Protein AF-A0A3N4JIJ7-F1 (afdb_monomer_lite)

pLDDT: mean 77.61, std 14.91, range [37.59, 93.62]

Organism: NCBI:txid1336337

Foldseek 3Di:
DDDDDDPDPPPPPVVVVLVVLLCVLAVDDQPVLLVVLQVPADPPPQVVVCVDPLNCLQLVVDPDDDHPDPDDDDDDDPPPSVSNNVSVSQVVSVVCCVPDVDFDFDDDDDPPCPPRDDVSNRVSRRVSRVD

Sequence (131 aa):
MPTGDNIVNIDTGLEDEREKILKWLSPVEPYQQHQTARAERPDGVGDWLLETHGFLKWSGSSTQGGCVHTVLGCSAQWGAGKTHLSSLVIDALCSQTAREDMAVAWVYCKSSALEEHSTINMLGAILKQLV

Secondary structure (DSSP, 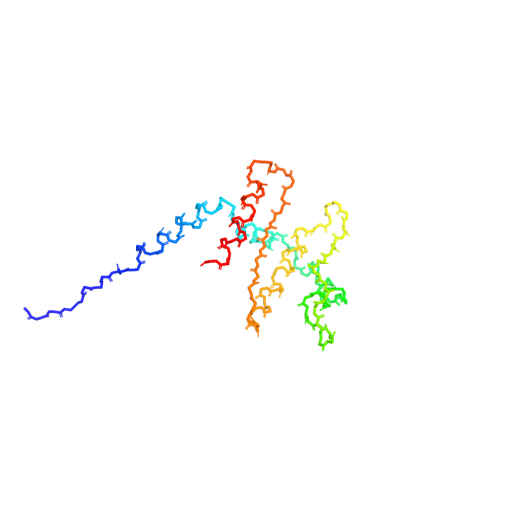8-state):
-----------HHHHHHHHHHHHHH-S--HHHHHHHHHHTSPTTTTHHHHTSHHHHHHTS-SSSS------------TTS-HHHHHHHHHHHHHHHTTTSS---------TT-TTT--HHHHHHHHHHHH-

InterPro domains:
  IPR056884 Nephrocystin 3-like, N-terminal [PF24883] (44-130)

Radius of gyration: 19.84 Å; chains: 1; bounding box: 76×40×34 Å

Structure (mmCIF, N/CA/C/O backbone):
data_AF-A0A3N4JIJ7-F1
#
_entry.id   AF-A0A3N4JIJ7-F1
#
loop_
_atom_site.group_PDB
_atom_site.id
_atom_site.type_symbol
_atom_site.label_atom_id
_atom_site.label_alt_id
_atom_site.label_comp_id
_atom_site.label_asym_id
_atom_site.label_entity_id
_atom_site.label_seq_id
_atom_site.pdbx_PDB_ins_code
_atom_site.Cartn_x
_atom_site.Cartn_y
_atom_site.Cartn_z
_atom_site.occupancy
_atom_site.B_iso_or_equiv
_atom_site.auth_seq_id
_atom_site.auth_comp_id
_atom_site.auth_asym_id
_atom_site.auth_atom_id
_atom_site.pdbx_PDB_model_num
ATOM 1 N N . MET A 1 1 ? -56.649 5.569 2.821 1.00 37.59 1 MET A N 1
ATOM 2 C CA . MET A 1 1 ? -55.921 4.287 2.991 1.00 37.59 1 MET A CA 1
ATOM 3 C C . MET A 1 1 ? -55.930 3.554 1.657 1.00 37.59 1 MET A C 1
ATOM 5 O O . MET A 1 1 ? -56.948 3.722 0.988 1.00 37.59 1 MET A O 1
ATOM 9 N N . PRO A 1 2 ? -54.902 2.769 1.262 1.00 47.41 2 PRO A N 1
ATOM 10 C CA . PRO A 1 2 ? -53.710 2.301 2.010 1.00 47.41 2 PRO A CA 1
ATOM 11 C C . PRO A 1 2 ? -52.359 2.694 1.304 1.00 47.41 2 PRO A C 1
ATOM 13 O O . PRO A 1 2 ? -52.368 2.984 0.116 1.00 47.41 2 PRO A O 1
ATOM 16 N N . THR A 1 3 ? -51.309 3.125 2.028 1.00 43.97 3 THR A N 1
ATOM 17 C CA . THR A 1 3 ? -50.059 2.430 2.483 1.00 43.97 3 THR A CA 1
ATOM 18 C C . THR A 1 3 ? -48.937 2.198 1.456 1.00 43.97 3 THR A C 1
ATOM 20 O O . THR A 1 3 ? -49.189 1.628 0.403 1.00 43.97 3 THR A O 1
ATOM 23 N N . GLY A 1 4 ? -47.701 2.491 1.897 1.00 47.31 4 GLY A N 1
ATOM 24 C CA . GLY A 1 4 ? -46.417 1.976 1.382 1.00 47.31 4 GLY A CA 1
ATOM 25 C C . GLY A 1 4 ? -45.665 2.999 0.521 1.00 47.31 4 GLY A C 1
ATOM 26 O O . GLY A 1 4 ? -46.228 3.473 -0.452 1.00 47.31 4 GLY A O 1
ATOM 27 N N . ASP A 1 5 ? -44.447 3.463 0.805 1.00 43.59 5 ASP A N 1
ATOM 28 C CA . ASP A 1 5 ? -43.391 2.931 1.664 1.00 43.59 5 ASP A CA 1
ATOM 29 C C . ASP A 1 5 ? -42.521 4.073 2.217 1.00 43.59 5 ASP A C 1
ATOM 31 O O . ASP A 1 5 ? -41.986 4.896 1.474 1.00 43.59 5 ASP A O 1
ATOM 35 N N . ASN A 1 6 ? -42.355 4.103 3.540 1.00 47.47 6 ASN A N 1
ATOM 36 C CA . ASN A 1 6 ? -41.299 4.874 4.186 1.00 47.47 6 ASN A CA 1
ATOM 37 C C . ASN A 1 6 ? -39.994 4.092 4.016 1.00 47.47 6 ASN A C 1
ATOM 39 O O . ASN A 1 6 ? -39.728 3.164 4.780 1.00 47.47 6 ASN A O 1
ATOM 43 N N . ILE A 1 7 ? -39.178 4.467 3.032 1.00 52.91 7 ILE A N 1
ATOM 44 C CA . ILE A 1 7 ? -37.780 4.036 2.976 1.00 52.91 7 ILE A CA 1
ATOM 45 C C . ILE A 1 7 ? -37.055 4.790 4.093 1.00 52.91 7 ILE A C 1
ATOM 47 O O . ILE A 1 7 ? -36.609 5.924 3.925 1.00 52.91 7 ILE A O 1
ATOM 51 N N . VAL A 1 8 ? -37.009 4.188 5.279 1.00 53.19 8 VAL A N 1
ATOM 52 C CA . VAL A 1 8 ? -36.124 4.647 6.346 1.00 53.19 8 VAL A CA 1
ATOM 53 C C . VAL A 1 8 ? -34.715 4.237 5.923 1.00 53.19 8 VAL A C 1
ATOM 55 O O . VAL A 1 8 ? -34.384 3.055 5.910 1.00 53.19 8 VAL A O 1
ATOM 58 N N . ASN A 1 9 ? -33.901 5.218 5.536 1.00 55.28 9 ASN A N 1
ATOM 59 C CA . ASN A 1 9 ? -32.455 5.060 5.412 1.00 55.28 9 ASN A CA 1
ATOM 60 C C . ASN A 1 9 ? -31.904 4.786 6.822 1.00 55.28 9 ASN A C 1
ATOM 62 O O . ASN A 1 9 ? -31.778 5.710 7.621 1.00 55.28 9 ASN A O 1
ATOM 66 N N . ILE A 1 10 ? -31.653 3.518 7.154 1.00 55.97 10 ILE A N 1
ATOM 67 C CA . ILE A 1 10 ? -31.169 3.094 8.484 1.00 55.97 10 ILE A CA 1
ATOM 68 C C . ILE A 1 10 ? -29.631 2.967 8.529 1.00 55.97 10 ILE A C 1
ATOM 70 O O . ILE A 1 10 ? -29.074 2.729 9.593 1.00 55.97 10 ILE A O 1
ATOM 74 N N . ASP A 1 11 ? -28.910 3.194 7.428 1.00 57.69 11 ASP A N 1
ATOM 75 C CA . ASP A 1 11 ? -27.485 2.819 7.362 1.00 57.69 11 ASP A CA 1
ATOM 76 C C . ASP A 1 11 ? -26.475 3.912 7.774 1.00 57.69 11 ASP A C 1
ATOM 78 O O . ASP A 1 11 ? -25.323 3.625 8.076 1.00 57.69 11 ASP A O 1
ATOM 82 N N . THR A 1 12 ? -26.884 5.181 7.871 1.00 61.50 12 THR A N 1
ATOM 83 C CA . THR A 1 12 ? -25.916 6.291 8.001 1.00 61.50 12 THR A CA 1
ATOM 84 C C . THR A 1 12 ? -25.219 6.376 9.367 1.00 61.50 12 THR A C 1
ATOM 86 O O . THR A 1 12 ? -24.129 6.920 9.472 1.00 61.50 12 THR A O 1
ATOM 89 N N . GLY A 1 13 ? -25.817 5.838 10.436 1.00 61.62 13 GLY A N 1
ATOM 90 C CA . GLY A 1 13 ? -25.275 5.989 11.795 1.00 61.62 13 GLY A CA 1
ATOM 91 C C . GLY A 1 13 ? -24.062 5.105 12.114 1.00 61.62 13 GLY A C 1
ATOM 92 O O . GLY A 1 13 ? -23.223 5.494 12.921 1.00 61.62 13 GLY A O 1
ATOM 93 N N . LEU A 1 14 ? -23.961 3.918 11.507 1.00 64.31 14 LEU A N 1
ATOM 94 C CA . LEU A 1 14 ? -22.850 2.981 11.741 1.00 64.31 14 LEU A CA 1
ATOM 95 C C . LEU A 1 14 ? -21.617 3.341 10.906 1.00 64.31 14 LEU A C 1
ATOM 97 O O . LEU A 1 14 ? -20.491 3.237 11.398 1.00 64.31 14 LEU A O 1
ATOM 101 N N . GLU A 1 15 ? -21.832 3.796 9.671 1.00 71.75 15 GLU A N 1
ATOM 102 C CA . GLU A 1 15 ? -20.772 4.297 8.791 1.00 71.75 15 GLU A CA 1
ATOM 103 C C . GLU A 1 15 ? -20.074 5.520 9.411 1.00 71.75 15 GLU A C 1
ATOM 105 O O . GLU A 1 15 ? -18.841 5.558 9.468 1.00 71.75 15 GLU A O 1
ATOM 110 N N . ASP A 1 16 ? -20.851 6.439 9.997 1.00 80.31 16 ASP A N 1
ATOM 111 C CA . ASP A 1 16 ? -20.344 7.629 10.692 1.00 80.31 16 ASP A CA 1
ATOM 112 C C . ASP A 1 16 ? -19.471 7.285 11.915 1.00 80.31 16 ASP A C 1
ATOM 114 O O . ASP A 1 16 ? -18.444 7.924 12.159 1.00 80.31 16 ASP A O 1
ATOM 118 N N . GLU A 1 17 ? -19.849 6.282 12.715 1.00 86.06 17 GLU A N 1
ATOM 119 C CA . GLU A 1 17 ? -19.050 5.856 13.875 1.00 86.06 17 GLU A CA 1
ATOM 120 C C . GLU A 1 17 ? -17.771 5.126 13.453 1.00 86.06 17 GLU A C 1
ATOM 122 O O . GLU A 1 17 ? -16.705 5.345 14.041 1.00 86.06 17 GLU A O 1
ATOM 127 N N . ARG A 1 18 ? -17.836 4.311 12.393 1.00 86.38 18 ARG A N 1
ATOM 128 C CA . ARG A 1 18 ? -16.645 3.665 11.830 1.00 86.38 18 ARG A CA 1
ATOM 129 C C . ARG A 1 18 ? -15.648 4.708 11.335 1.00 86.38 18 ARG A C 1
ATOM 131 O O . ARG A 1 18 ? -14.467 4.617 11.670 1.00 86.38 18 ARG A O 1
ATOM 138 N N . GLU A 1 19 ? -16.099 5.720 10.598 1.00 86.31 19 GLU A N 1
ATOM 139 C CA . GLU A 1 19 ? -15.222 6.791 10.113 1.00 86.31 19 GLU A CA 1
ATOM 140 C C . GLU A 1 19 ? -14.553 7.551 11.269 1.00 86.31 19 GLU A C 1
ATOM 142 O O . GLU A 1 19 ? -13.344 7.806 11.230 1.00 86.31 19 GLU A O 1
ATOM 147 N N . LYS A 1 20 ? -15.295 7.843 12.347 1.00 88.81 20 LYS A N 1
ATOM 148 C CA . LYS A 1 20 ? -14.737 8.476 13.557 1.00 88.81 20 LYS A CA 1
ATOM 149 C C . LYS A 1 20 ? -13.632 7.634 14.189 1.00 88.81 20 LYS A C 1
ATOM 151 O O . LYS A 1 20 ? -12.590 8.186 14.548 1.00 88.81 20 LYS A O 1
ATOM 156 N N . ILE A 1 21 ? -13.833 6.320 14.307 1.00 88.62 21 ILE A N 1
ATOM 157 C CA . ILE A 1 21 ? -12.829 5.402 14.866 1.00 88.62 21 ILE A CA 1
ATOM 158 C C . ILE A 1 21 ? -11.587 5.364 13.976 1.00 88.62 21 ILE A C 1
ATOM 160 O O . ILE A 1 21 ? -10.473 5.522 14.476 1.00 88.62 21 ILE A O 1
ATOM 164 N N . LEU A 1 22 ? -11.755 5.217 12.659 1.00 88.88 22 LEU A N 1
ATOM 165 C CA . LEU A 1 22 ? -10.632 5.199 11.720 1.00 88.88 22 LEU A CA 1
ATOM 166 C C . LEU A 1 22 ? -9.841 6.514 11.786 1.00 88.88 22 LEU A C 1
ATOM 168 O O . LEU A 1 22 ? -8.611 6.493 11.859 1.00 88.88 22 LEU A O 1
ATOM 172 N N . LYS A 1 23 ? -10.527 7.659 11.834 1.00 87.81 23 LYS A N 1
ATOM 173 C CA . LYS A 1 23 ? -9.894 8.977 11.966 1.00 87.81 23 LYS A CA 1
ATOM 174 C C . LYS A 1 23 ? -9.174 9.159 13.305 1.00 87.81 23 LYS A C 1
ATOM 176 O O . LYS A 1 23 ? -8.123 9.794 13.343 1.00 87.81 23 LYS A O 1
ATOM 181 N N . TRP A 1 24 ? -9.712 8.596 14.387 1.00 89.50 24 TRP A N 1
ATOM 182 C CA . TRP A 1 24 ? -9.054 8.580 15.695 1.00 89.50 24 TRP A CA 1
ATOM 183 C C . TRP A 1 24 ? -7.787 7.713 15.701 1.00 89.50 24 TRP A C 1
ATOM 185 O O . TRP A 1 24 ? -6.790 8.111 16.301 1.00 89.50 24 TRP A O 1
ATOM 195 N N . LEU A 1 25 ? -7.797 6.566 15.009 1.00 88.12 25 LEU A N 1
ATOM 196 C CA . LEU A 1 25 ? -6.650 5.652 14.949 1.00 88.12 25 LEU A CA 1
ATOM 197 C C . LEU A 1 25 ? -5.414 6.294 14.319 1.00 88.12 25 LEU A C 1
ATOM 199 O O . LEU A 1 25 ? -4.297 6.061 14.779 1.00 88.12 25 LEU A O 1
ATOM 203 N N . SER A 1 26 ? -5.588 7.067 13.247 1.00 87.62 26 SER A N 1
ATOM 204 C CA . SER A 1 26 ? -4.485 7.801 12.634 1.00 87.62 26 SER A CA 1
ATOM 205 C C . SER A 1 26 ? -4.993 8.913 11.721 1.00 87.62 26 SER A C 1
ATOM 207 O O . SER A 1 26 ? -5.933 8.681 10.957 1.00 87.62 26 SER A O 1
ATOM 209 N N . PRO A 1 27 ? -4.336 10.087 11.699 1.00 86.19 27 PRO A N 1
ATOM 210 C CA . PRO A 1 27 ? -4.588 11.104 10.682 1.00 86.19 27 PRO A CA 1
ATOM 211 C C . PRO A 1 27 ? -3.996 10.734 9.311 1.00 86.19 27 PRO A C 1
ATOM 213 O O . PRO A 1 27 ? -4.269 11.409 8.324 1.00 86.19 27 PRO A O 1
ATOM 216 N N . VAL A 1 28 ? -3.157 9.695 9.231 1.00 86.12 28 VAL A N 1
ATOM 217 C CA . VAL A 1 28 ? -2.534 9.268 7.974 1.00 86.12 28 VAL A CA 1
ATOM 218 C C . VAL A 1 28 ? -3.580 8.585 7.095 1.00 86.12 28 VAL A C 1
ATOM 220 O O . VAL A 1 28 ? -4.350 7.746 7.569 1.00 86.12 28 VAL A O 1
ATOM 223 N N . GLU A 1 29 ? -3.543 8.902 5.800 1.00 88.06 29 GLU A N 1
ATOM 224 C CA . GLU A 1 29 ? -4.397 8.315 4.764 1.00 88.06 29 GLU A CA 1
ATOM 225 C C . GLU A 1 29 ? -3.559 7.499 3.755 1.00 88.06 29 GLU A C 1
ATOM 227 O O . GLU A 1 29 ? -3.172 8.013 2.697 1.00 88.06 29 GLU A O 1
ATOM 232 N N . PRO A 1 30 ? -3.239 6.218 4.054 1.00 88.56 30 PRO A N 1
ATOM 233 C CA . PRO A 1 30 ? -2.375 5.378 3.215 1.00 88.56 30 PRO A CA 1
ATOM 234 C C . PRO A 1 30 ? -2.915 5.161 1.804 1.00 88.56 30 PRO A C 1
ATOM 236 O O . PRO A 1 30 ? -2.137 5.094 0.851 1.00 88.56 30 PRO A O 1
ATOM 239 N N . TYR A 1 31 ? -4.240 5.076 1.660 1.00 90.06 31 TYR A N 1
ATOM 240 C CA . TYR A 1 31 ? -4.890 4.919 0.362 1.00 90.06 31 TYR A CA 1
ATOM 241 C C . TYR A 1 31 ? -4.671 6.144 -0.521 1.00 90.06 31 TYR A C 1
ATOM 243 O O . TYR A 1 31 ? -4.276 5.996 -1.673 1.00 90.06 31 TYR A O 1
ATOM 251 N N . GLN A 1 32 ? -4.850 7.355 0.015 1.00 90.62 32 GLN A N 1
ATOM 252 C CA . GLN A 1 32 ? -4.632 8.584 -0.749 1.00 90.62 32 GLN A CA 1
ATOM 253 C C . GLN A 1 32 ? -3.166 8.719 -1.176 1.00 90.62 32 GLN A C 1
ATOM 255 O O . GLN A 1 32 ? -2.883 9.000 -2.339 1.00 90.62 32 GLN A O 1
ATOM 260 N N . GLN A 1 33 ? -2.229 8.441 -0.263 1.00 90.38 33 GLN A N 1
ATOM 261 C CA . GLN A 1 33 ? -0.795 8.446 -0.569 1.00 90.38 33 GLN A CA 1
ATOM 262 C C . GLN A 1 33 ? -0.434 7.443 -1.667 1.00 90.38 33 GLN A C 1
ATOM 264 O O . GLN A 1 33 ? 0.355 7.758 -2.561 1.00 90.38 33 GLN A O 1
ATOM 269 N N . HIS A 1 34 ? -1.023 6.248 -1.607 1.00 93.62 34 HIS A N 1
ATOM 270 C CA . HIS A 1 34 ? -0.821 5.215 -2.609 1.00 93.62 34 HIS A CA 1
ATOM 271 C C . HIS A 1 34 ? -1.383 5.624 -3.972 1.00 93.62 34 HIS A C 1
ATOM 273 O O . HIS A 1 34 ? -0.681 5.496 -4.970 1.00 93.62 34 HIS A O 1
ATOM 279 N N . GLN A 1 35 ? -2.596 6.187 -4.022 1.00 92.75 35 GLN A N 1
ATOM 280 C CA . GLN A 1 35 ? -3.195 6.668 -5.270 1.00 92.75 35 GLN A CA 1
ATOM 281 C C . GLN A 1 35 ? -2.343 7.753 -5.929 1.00 92.75 35 GLN A C 1
ATOM 283 O O . GLN A 1 35 ? -2.111 7.691 -7.133 1.00 92.75 35 GLN A O 1
ATOM 288 N N . THR A 1 36 ? -1.804 8.699 -5.155 1.00 91.88 36 THR A N 1
ATOM 289 C CA . THR A 1 36 ? -0.852 9.691 -5.677 1.00 91.88 36 THR A CA 1
ATOM 290 C C . THR A 1 36 ? 0.405 9.016 -6.232 1.00 91.88 36 THR A C 1
ATOM 292 O O . THR A 1 36 ? 0.764 9.241 -7.384 1.00 91.88 36 THR A O 1
ATOM 295 N N . ALA A 1 37 ? 1.036 8.121 -5.465 1.00 90.75 37 ALA A N 1
ATOM 296 C CA . ALA A 1 37 ? 2.243 7.410 -5.897 1.00 90.75 37 ALA A CA 1
ATOM 297 C C . ALA A 1 37 ? 2.026 6.517 -7.133 1.00 90.75 37 ALA A C 1
ATOM 299 O O . ALA A 1 37 ? 2.965 6.276 -7.897 1.00 90.75 37 ALA A O 1
ATOM 300 N N . ARG A 1 38 ? 0.810 5.988 -7.296 1.00 91.81 38 ARG A N 1
ATOM 301 C CA . ARG A 1 38 ? 0.377 5.176 -8.434 1.00 91.81 38 ARG A CA 1
ATOM 302 C C . ARG A 1 38 ? 0.082 6.038 -9.659 1.00 91.81 38 ARG A C 1
ATOM 304 O O . ARG A 1 38 ? 0.524 5.680 -10.739 1.00 91.81 38 ARG A O 1
ATOM 311 N N . ALA A 1 39 ? -0.593 7.173 -9.495 1.00 91.81 39 ALA A N 1
ATOM 312 C CA . ALA A 1 39 ? -0.884 8.106 -10.585 1.00 91.81 39 ALA A CA 1
ATOM 313 C C . ALA A 1 39 ? 0.383 8.766 -11.153 1.00 91.81 39 ALA A C 1
ATOM 315 O O . ALA A 1 39 ? 0.462 9.037 -12.346 1.00 91.81 39 ALA A O 1
ATOM 316 N N . GLU A 1 40 ? 1.384 9.010 -10.306 1.00 90.69 40 GLU A N 1
ATOM 317 C CA . GLU A 1 40 ? 2.677 9.570 -10.716 1.00 90.69 40 GLU A CA 1
ATOM 318 C C . GLU A 1 40 ? 3.639 8.516 -11.294 1.00 90.69 40 GLU A C 1
ATOM 320 O O . GLU A 1 40 ? 4.688 8.875 -11.829 1.00 90.69 40 GLU A O 1
ATOM 325 N N . ARG A 1 41 ? 3.329 7.217 -11.164 1.00 90.25 41 ARG A N 1
ATOM 326 C CA . ARG A 1 41 ? 4.183 6.126 -11.652 1.00 90.25 41 ARG A CA 1
ATOM 327 C C . ARG A 1 41 ? 4.052 6.012 -13.175 1.00 90.25 41 ARG A C 1
ATOM 329 O O . ARG A 1 41 ? 2.952 5.745 -13.647 1.00 90.25 41 ARG A O 1
ATOM 336 N N . PRO A 1 42 ? 5.147 6.138 -13.948 1.00 87.31 42 PRO A N 1
ATOM 337 C CA . PRO A 1 42 ? 5.085 5.898 -15.383 1.00 87.31 42 PRO A CA 1
ATOM 338 C C . PRO A 1 42 ? 4.796 4.421 -15.683 1.00 87.31 42 PRO A C 1
ATOM 340 O O . PRO A 1 42 ? 5.287 3.529 -14.982 1.00 87.31 42 PRO A O 1
ATOM 343 N N . ASP A 1 43 ? 4.027 4.171 -16.741 1.00 86.62 43 ASP A N 1
ATOM 344 C CA . ASP A 1 43 ? 3.656 2.818 -17.160 1.00 86.62 43 ASP A CA 1
ATOM 345 C C . ASP A 1 43 ? 4.891 1.951 -17.449 1.00 86.62 43 ASP A C 1
ATOM 347 O O . ASP A 1 43 ? 5.888 2.411 -18.009 1.00 86.62 43 ASP A O 1
ATOM 351 N N . GLY A 1 44 ? 4.834 0.681 -17.041 1.00 80.56 44 GLY A N 1
ATOM 352 C CA . GLY A 1 44 ? 5.916 -0.295 -17.222 1.00 80.56 44 GLY A CA 1
ATOM 353 C C . GLY A 1 44 ? 7.140 -0.100 -16.316 1.00 80.56 44 GLY A C 1
ATOM 354 O O . GLY A 1 44 ? 8.060 -0.924 -16.316 1.00 80.56 44 GLY A O 1
ATOM 355 N N . VAL A 1 45 ? 7.199 0.980 -15.525 1.00 82.81 45 VAL A N 1
ATOM 356 C CA . VAL A 1 45 ? 8.324 1.211 -14.614 1.00 82.81 45 VAL A CA 1
ATOM 357 C C . VAL A 1 45 ? 8.273 0.224 -13.459 1.00 82.81 45 VAL A C 1
ATOM 359 O O . VAL A 1 45 ? 7.355 0.235 -12.640 1.00 82.81 45 VAL A O 1
ATOM 362 N N . GLY A 1 46 ? 9.347 -0.556 -13.351 1.00 81.38 46 GLY A N 1
ATOM 363 C CA . GLY A 1 46 ? 9.571 -1.462 -12.235 1.00 81.38 46 GLY A CA 1
ATOM 364 C C . GLY A 1 46 ? 9.031 -2.868 -12.440 1.00 81.38 46 GLY A C 1
ATOM 365 O O . GLY A 1 46 ? 9.272 -3.689 -11.567 1.00 81.38 46 GLY A O 1
ATOM 366 N N . ASP A 1 47 ? 8.377 -3.177 -13.562 1.00 87.50 47 ASP A N 1
ATOM 367 C CA . ASP A 1 47 ? 7.792 -4.508 -13.808 1.00 87.50 47 ASP A CA 1
ATOM 368 C C . ASP A 1 47 ? 8.836 -5.629 -13.693 1.00 87.50 47 ASP A C 1
ATOM 370 O O . ASP A 1 47 ? 8.570 -6.676 -13.104 1.00 87.50 47 ASP A O 1
ATOM 374 N N . TRP A 1 48 ? 10.077 -5.350 -14.113 1.00 88.88 48 TRP A N 1
ATOM 375 C CA . TRP A 1 48 ? 11.223 -6.248 -13.942 1.00 88.88 48 TRP A CA 1
ATOM 376 C C . TRP A 1 48 ? 11.433 -6.702 -12.487 1.00 88.88 48 TRP A C 1
ATOM 378 O O . TRP A 1 48 ? 11.948 -7.795 -12.261 1.00 88.88 48 TRP A O 1
ATOM 388 N N . LEU A 1 49 ? 11.047 -5.890 -11.491 1.00 88.81 49 LEU A N 1
ATOM 389 C CA . LEU A 1 49 ? 11.163 -6.216 -10.067 1.00 88.81 49 LEU A CA 1
ATOM 390 C C . LEU A 1 49 ? 10.276 -7.408 -9.702 1.00 88.81 49 LEU A C 1
ATOM 392 O O . LEU A 1 49 ? 10.721 -8.285 -8.958 1.00 88.81 49 LEU A O 1
ATOM 396 N N . LEU A 1 50 ? 9.053 -7.447 -10.237 1.00 89.06 50 LEU A N 1
ATOM 397 C CA . LEU A 1 50 ? 8.069 -8.497 -9.958 1.00 89.06 50 LEU A CA 1
ATOM 398 C C . LEU A 1 50 ? 8.490 -9.851 -10.546 1.00 89.06 50 LEU A C 1
ATOM 400 O O . LEU A 1 50 ? 8.098 -10.898 -10.040 1.00 89.06 50 LEU A O 1
ATOM 404 N N . GLU A 1 51 ? 9.337 -9.830 -11.573 1.00 88.25 51 GLU A N 1
ATOM 405 C CA . GLU A 1 51 ? 9.894 -11.024 -12.215 1.00 88.25 51 GLU A CA 1
ATOM 406 C C . GLU A 1 51 ? 11.170 -11.530 -11.526 1.00 88.25 51 GLU A C 1
ATOM 408 O O . GLU A 1 51 ? 11.655 -12.629 -11.815 1.00 88.25 51 GLU A O 1
ATOM 413 N N . THR A 1 52 ? 11.746 -10.756 -10.599 1.00 87.75 52 THR A N 1
ATOM 414 C CA . THR A 1 52 ? 12.973 -11.178 -9.922 1.00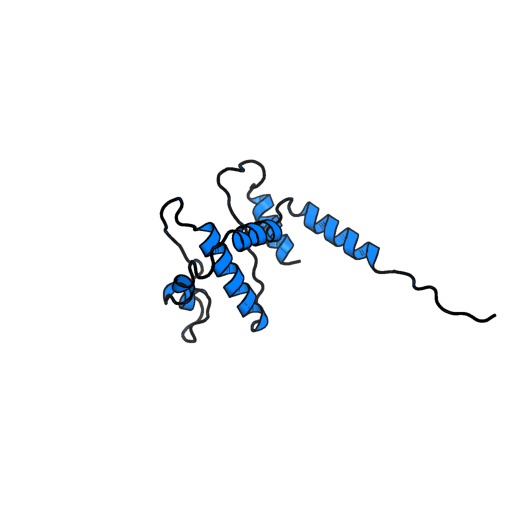 87.75 52 THR A CA 1
ATOM 415 C C . THR A 1 52 ? 12.730 -12.380 -9.017 1.00 87.75 52 THR A C 1
ATOM 417 O O . THR A 1 52 ? 11.765 -12.447 -8.253 1.00 87.75 52 THR A O 1
ATOM 420 N N . HIS A 1 53 ? 13.689 -13.309 -9.007 1.00 84.56 53 HIS A N 1
ATOM 421 C CA . HIS A 1 53 ? 13.638 -14.467 -8.115 1.00 84.56 53 HIS A CA 1
ATOM 422 C C . HIS A 1 53 ? 13.531 -14.069 -6.630 1.00 84.56 53 HIS A C 1
ATOM 424 O O . HIS A 1 53 ? 12.873 -14.752 -5.849 1.00 84.56 53 HIS A O 1
ATOM 430 N N . GLY A 1 54 ? 14.143 -12.942 -6.242 1.00 85.19 54 GLY A N 1
ATOM 431 C CA . GLY A 1 54 ? 14.048 -12.403 -4.884 1.00 85.19 54 GLY A CA 1
ATOM 432 C C . GLY A 1 54 ? 12.620 -12.018 -4.499 1.00 85.19 54 GLY A C 1
ATOM 433 O O . GLY A 1 54 ? 12.154 -12.417 -3.432 1.00 85.19 54 GLY A O 1
ATOM 434 N N . PHE A 1 55 ? 11.909 -11.305 -5.378 1.00 86.75 55 PHE A N 1
ATOM 435 C CA . PHE A 1 55 ? 10.514 -10.934 -5.148 1.00 86.75 55 PHE A CA 1
ATOM 436 C C . PHE A 1 55 ? 9.588 -12.154 -5.135 1.00 86.75 55 PHE A C 1
ATOM 438 O O . PHE A 1 55 ? 8.799 -12.311 -4.204 1.00 86.75 55 PHE A O 1
ATOM 445 N N . LEU A 1 56 ? 9.707 -13.049 -6.120 1.00 86.25 56 LEU A N 1
ATOM 446 C CA . LEU A 1 56 ? 8.855 -14.242 -6.231 1.00 86.25 56 LEU A CA 1
ATOM 447 C C . LEU A 1 56 ? 8.999 -15.178 -5.024 1.00 86.25 56 LEU A C 1
ATOM 449 O O . LEU A 1 56 ? 8.024 -15.768 -4.562 1.00 86.25 56 LEU A O 1
ATOM 453 N N . LYS A 1 57 ? 10.216 -15.298 -4.482 1.00 83.81 57 LYS A N 1
ATOM 454 C CA . LYS A 1 57 ? 10.472 -16.075 -3.267 1.00 83.81 57 LYS A CA 1
ATOM 455 C C . LYS A 1 57 ? 9.920 -15.396 -2.013 1.00 83.81 57 LYS A C 1
ATOM 457 O O . LYS A 1 57 ? 9.397 -16.083 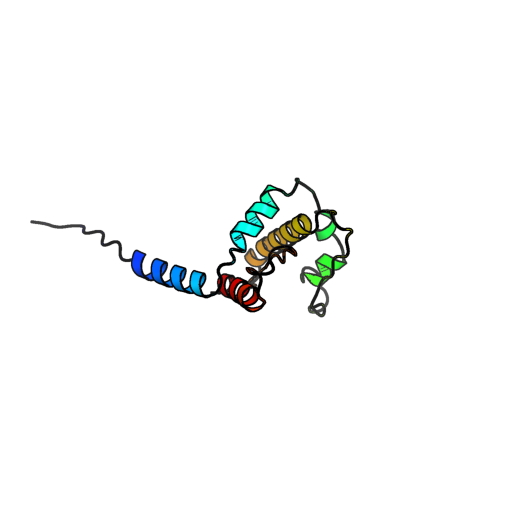-1.143 1.00 83.81 57 LYS A O 1
ATOM 462 N N . TRP A 1 58 ? 10.057 -14.075 -1.900 1.00 86.06 58 TRP A N 1
ATOM 463 C CA . TRP A 1 58 ? 9.581 -13.319 -0.738 1.00 86.06 58 TRP A CA 1
ATOM 464 C C . TRP A 1 58 ? 8.052 -13.228 -0.671 1.00 86.06 58 TRP A C 1
ATOM 466 O O . TRP A 1 58 ? 7.479 -13.396 0.399 1.00 86.06 58 TRP A O 1
ATOM 476 N N . SER A 1 59 ? 7.396 -13.012 -1.811 1.00 82.81 59 SER A N 1
ATOM 477 C CA . SER A 1 59 ? 5.935 -12.882 -1.912 1.00 82.81 59 SER A CA 1
ATOM 478 C C . SER A 1 59 ? 5.174 -14.198 -1.716 1.00 82.81 59 SER A C 1
ATOM 480 O O . SER A 1 59 ? 3.952 -14.189 -1.713 1.00 82.81 59 SER A O 1
ATOM 482 N N . GLY A 1 60 ? 5.862 -15.337 -1.575 1.00 75.62 60 GLY A N 1
ATOM 483 C CA . GLY A 1 60 ? 5.214 -16.649 -1.469 1.00 75.62 60 GLY A CA 1
ATOM 484 C C . GLY A 1 60 ? 4.715 -17.220 -2.801 1.00 75.62 60 GLY A C 1
ATOM 485 O O . GLY A 1 60 ? 4.242 -18.349 -2.834 1.00 75.62 60 GLY A O 1
ATOM 486 N N . SER A 1 61 ? 4.917 -16.511 -3.918 1.00 66.31 61 SER A N 1
ATOM 487 C CA . SER A 1 61 ? 4.592 -16.992 -5.273 1.00 66.31 61 SER A CA 1
ATOM 488 C C . SER A 1 61 ? 5.444 -18.195 -5.730 1.00 66.31 61 SER A C 1
ATOM 490 O O . SER A 1 61 ? 5.164 -18.811 -6.758 1.00 66.31 61 SER A O 1
ATOM 492 N N . SER A 1 62 ? 6.499 -18.552 -4.989 1.00 58.56 62 SER A N 1
ATOM 493 C CA . SER A 1 62 ? 7.320 -19.742 -5.232 1.00 58.56 62 SER A CA 1
ATOM 494 C C . SER A 1 62 ? 6.708 -20.985 -4.578 1.00 58.56 62 SER A C 1
ATOM 496 O O . SER A 1 62 ? 6.674 -21.109 -3.358 1.00 58.56 62 SER A O 1
ATOM 498 N N . THR A 1 63 ? 6.330 -21.972 -5.392 1.00 52.94 63 THR A N 1
ATOM 499 C CA . THR A 1 63 ? 5.706 -23.251 -4.994 1.00 52.94 63 THR A CA 1
ATOM 500 C C . THR A 1 63 ? 6.601 -24.206 -4.184 1.00 52.94 63 THR A C 1
ATOM 502 O O . THR A 1 63 ? 6.225 -25.356 -3.962 1.00 52.94 63 THR A O 1
ATOM 505 N N . GLN A 1 64 ? 7.798 -23.795 -3.756 1.00 47.69 64 GLN A N 1
ATOM 506 C CA . GLN A 1 64 ? 8.740 -24.653 -3.031 1.00 47.69 64 GLN A CA 1
ATOM 507 C C . GLN A 1 64 ? 9.250 -24.006 -1.740 1.00 47.69 64 GLN A C 1
ATOM 509 O O . GLN A 1 64 ? 10.083 -23.103 -1.774 1.00 47.69 64 GLN A O 1
ATOM 514 N N . GLY A 1 65 ? 8.805 -24.566 -0.611 1.00 47.53 65 GLY A N 1
ATOM 515 C CA . GLY A 1 65 ? 9.353 -24.322 0.723 1.00 47.53 65 GLY A CA 1
ATOM 516 C C . GLY A 1 65 ? 8.766 -23.085 1.397 1.00 47.53 65 GLY A C 1
ATOM 517 O O . GLY A 1 65 ? 8.926 -21.978 0.901 1.00 47.53 65 GLY A O 1
ATOM 518 N N . GLY A 1 66 ? 8.094 -23.294 2.534 1.00 53.62 66 GLY A N 1
ATOM 519 C CA . GLY A 1 66 ? 7.402 -22.254 3.296 1.00 53.62 66 GLY A CA 1
ATOM 520 C C . GLY A 1 66 ? 8.211 -20.968 3.489 1.00 53.62 66 GLY A C 1
ATOM 521 O O . GLY A 1 66 ? 9.438 -20.993 3.605 1.00 53.62 66 GLY A O 1
ATOM 522 N N . CYS A 1 67 ? 7.499 -19.840 3.519 1.00 50.47 67 CYS A N 1
ATOM 523 C CA . CYS A 1 67 ? 8.068 -18.505 3.654 1.00 50.47 67 CYS A CA 1
ATOM 524 C C . CYS A 1 67 ? 8.947 -18.380 4.909 1.00 50.47 67 CYS A C 1
ATOM 526 O O . CYS A 1 67 ? 8.455 -18.251 6.025 1.00 50.47 67 CYS A O 1
ATOM 528 N N . VAL A 1 68 ? 10.267 -18.366 4.704 1.00 59.25 68 VAL A N 1
ATOM 529 C CA . VAL A 1 68 ? 11.283 -17.981 5.702 1.00 59.25 68 VAL A CA 1
ATOM 530 C C . VAL A 1 68 ? 12.049 -16.762 5.179 1.00 59.25 68 VAL A C 1
ATOM 532 O O . VAL A 1 68 ? 13.272 -16.759 5.107 1.00 59.25 68 VAL A O 1
ATOM 535 N N . HIS A 1 69 ? 11.330 -15.731 4.731 1.00 56.28 69 HIS A N 1
ATOM 536 C CA . HIS A 1 69 ? 11.901 -14.410 4.444 1.00 56.28 69 HIS A CA 1
ATOM 537 C C . HIS A 1 69 ? 10.915 -13.335 4.896 1.00 56.28 69 HIS A C 1
ATOM 539 O O . HIS A 1 69 ? 9.922 -13.078 4.228 1.00 56.28 69 HIS A O 1
ATOM 545 N N . THR A 1 70 ? 11.178 -12.721 6.050 1.00 73.56 70 THR A N 1
ATOM 546 C CA . THR A 1 70 ? 10.269 -11.746 6.680 1.00 73.56 70 THR A CA 1
ATOM 547 C C . THR A 1 70 ? 10.357 -10.351 6.044 1.00 73.56 70 THR A C 1
ATOM 549 O O . THR A 1 70 ? 9.439 -9.553 6.192 1.00 73.56 70 THR A O 1
ATOM 552 N N . VAL A 1 71 ? 11.448 -10.028 5.333 1.00 81.88 71 VAL A N 1
ATOM 553 C CA . VAL A 1 71 ? 11.719 -8.674 4.814 1.00 81.88 71 VAL A CA 1
ATOM 554 C C . VAL A 1 71 ? 12.416 -8.733 3.450 1.00 81.88 71 VAL A C 1
ATOM 556 O O . VAL A 1 71 ? 13.458 -9.373 3.322 1.00 81.88 71 VAL A O 1
ATOM 559 N N . LEU A 1 72 ? 11.890 -8.008 2.455 1.00 83.38 72 LEU A N 1
ATOM 560 C CA . LEU A 1 72 ? 12.559 -7.742 1.176 1.00 83.38 72 LEU A CA 1
ATOM 561 C C . LEU A 1 72 ? 13.167 -6.335 1.186 1.00 83.38 72 LEU A C 1
ATOM 563 O O . LEU A 1 72 ? 12.457 -5.331 1.167 1.00 83.38 72 LEU A O 1
ATOM 567 N N . GLY A 1 73 ? 14.496 -6.255 1.212 1.00 80.25 73 GLY A N 1
ATOM 568 C CA . GLY A 1 73 ? 15.221 -4.987 1.149 1.00 80.25 73 GLY A CA 1
ATOM 569 C C . GLY A 1 73 ? 15.497 -4.549 -0.290 1.00 80.25 73 GLY A C 1
ATOM 570 O O . GLY A 1 73 ? 16.112 -5.292 -1.048 1.00 80.25 73 GLY A O 1
ATOM 571 N N . CYS A 1 74 ? 15.107 -3.321 -0.648 1.00 76.88 74 CYS A N 1
ATOM 572 C CA . CYS A 1 74 ? 15.433 -2.704 -1.938 1.00 76.88 74 CYS A CA 1
ATOM 573 C C . CYS A 1 74 ? 16.394 -1.518 -1.753 1.00 76.88 74 CYS A C 1
ATOM 575 O O . CYS A 1 74 ? 16.008 -0.425 -1.319 1.00 76.88 74 CYS A O 1
ATOM 577 N N . SER A 1 75 ? 17.659 -1.719 -2.116 1.00 76.31 75 SER A N 1
ATOM 578 C CA . SER A 1 75 ? 18.672 -0.662 -2.129 1.00 76.31 75 SER A CA 1
ATOM 579 C C . SER A 1 75 ? 18.696 0.013 -3.495 1.00 76.31 75 SER A C 1
ATOM 581 O O . SER A 1 75 ? 19.082 -0.592 -4.486 1.00 76.31 75 SER A O 1
ATOM 583 N N . ALA A 1 76 ? 18.302 1.283 -3.545 1.00 68.19 76 ALA A N 1
ATOM 584 C CA . ALA A 1 76 ? 18.454 2.123 -4.730 1.00 68.19 76 ALA A CA 1
ATOM 585 C C . ALA A 1 76 ? 19.001 3.498 -4.342 1.00 68.19 76 ALA A C 1
ATOM 587 O O . ALA A 1 76 ? 18.875 3.926 -3.186 1.00 68.19 76 ALA A O 1
ATOM 588 N N . GLN A 1 77 ? 19.591 4.179 -5.318 1.00 66.06 77 GLN A N 1
ATOM 589 C CA . GLN A 1 77 ? 20.061 5.547 -5.168 1.00 66.06 77 GLN A CA 1
ATOM 590 C C . GLN A 1 77 ? 18.878 6.490 -4.898 1.00 66.06 77 GLN A C 1
ATOM 592 O O . GLN A 1 77 ? 17.736 6.230 -5.289 1.00 66.06 77 GLN A O 1
ATOM 597 N N . TRP A 1 78 ? 19.131 7.579 -4.180 1.00 62.56 78 TRP A N 1
ATOM 598 C CA . TRP A 1 78 ? 18.137 8.629 -3.972 1.00 62.56 78 TRP A CA 1
ATOM 599 C C . TRP A 1 78 ? 17.631 9.147 -5.325 1.00 62.56 78 TRP A C 1
ATOM 601 O O . TRP A 1 78 ? 18.419 9.332 -6.247 1.00 62.56 78 TRP A O 1
ATOM 611 N N . GLY A 1 79 ? 16.316 9.328 -5.457 1.00 63.28 79 GLY A N 1
ATOM 612 C CA . GLY A 1 79 ? 15.691 9.727 -6.724 1.00 63.28 79 GLY A CA 1
ATOM 613 C C . GLY A 1 79 ? 15.434 8.590 -7.722 1.00 63.28 79 GLY A C 1
ATOM 614 O O . GLY A 1 79 ? 14.803 8.831 -8.741 1.00 63.28 79 GLY A O 1
ATOM 615 N N . ALA A 1 80 ? 15.813 7.340 -7.428 1.00 68.44 80 ALA A N 1
ATOM 616 C CA . ALA A 1 80 ? 15.596 6.195 -8.326 1.00 68.44 80 ALA A CA 1
ATOM 617 C C . ALA A 1 80 ? 14.134 5.693 -8.401 1.00 68.44 80 ALA A C 1
ATOM 619 O O . ALA A 1 80 ? 13.890 4.569 -8.827 1.00 68.44 80 ALA A O 1
ATOM 620 N N . GLY A 1 81 ? 13.155 6.478 -7.937 1.00 72.12 81 GLY A N 1
ATOM 621 C CA . GLY A 1 81 ? 11.743 6.091 -8.006 1.00 72.12 81 GLY A CA 1
ATOM 622 C C . GLY A 1 81 ? 11.322 4.997 -7.018 1.00 72.12 81 GLY A C 1
ATOM 623 O O . GLY A 1 81 ? 10.381 4.261 -7.295 1.00 72.12 81 GLY A O 1
ATOM 624 N N . LYS A 1 82 ? 11.972 4.887 -5.846 1.00 83.38 82 LYS A N 1
ATOM 625 C CA . LYS A 1 82 ? 11.611 3.897 -4.804 1.00 83.38 82 LYS A CA 1
ATOM 626 C C . LYS A 1 82 ? 10.119 3.904 -4.469 1.00 83.38 82 LYS A C 1
ATOM 628 O O . LYS A 1 82 ? 9.527 2.845 -4.339 1.00 83.38 82 LYS A O 1
ATOM 633 N N . THR A 1 83 ? 9.515 5.088 -4.386 1.00 86.81 83 THR A N 1
ATOM 634 C CA . THR A 1 83 ? 8.080 5.254 -4.125 1.00 86.81 83 THR A CA 1
ATOM 635 C C . THR A 1 83 ? 7.213 4.591 -5.199 1.00 86.81 83 THR A C 1
ATOM 637 O O . THR A 1 83 ? 6.219 3.956 -4.858 1.00 86.81 83 THR A O 1
ATOM 640 N N . HIS A 1 84 ? 7.608 4.684 -6.474 1.00 89.06 84 HIS A N 1
ATOM 641 C CA . HIS A 1 84 ? 6.914 4.026 -7.585 1.00 89.06 84 HIS A CA 1
ATOM 642 C C . HIS A 1 84 ? 7.107 2.507 -7.553 1.00 89.06 84 HIS A C 1
ATOM 644 O O . HIS A 1 84 ? 6.164 1.762 -7.788 1.00 89.06 84 HIS A O 1
ATOM 650 N N . LEU A 1 85 ? 8.302 2.025 -7.198 1.00 89.19 85 LEU A N 1
ATOM 651 C CA . LEU A 1 85 ? 8.518 0.588 -6.996 1.00 89.19 85 LEU A CA 1
ATOM 652 C C . LEU A 1 85 ? 7.669 0.055 -5.836 1.00 89.19 85 LEU A C 1
ATOM 654 O O . LEU A 1 85 ? 7.059 -1.002 -5.953 1.00 89.19 85 LEU A O 1
ATOM 658 N N . SER A 1 86 ? 7.571 0.803 -4.735 1.00 90.81 86 SER A N 1
ATOM 659 C CA . SER A 1 86 ? 6.697 0.448 -3.618 1.00 90.81 86 SER A CA 1
ATOM 660 C C . SER A 1 86 ? 5.221 0.439 -4.021 1.00 90.81 86 SER A C 1
ATOM 662 O O . SER A 1 86 ? 4.515 -0.481 -3.621 1.00 90.81 86 SER A O 1
ATOM 664 N N . SER A 1 87 ? 4.744 1.407 -4.822 1.00 92.88 87 SER A N 1
ATOM 665 C CA . SER A 1 87 ? 3.355 1.376 -5.310 1.00 92.88 87 SER A CA 1
ATOM 666 C C . SER A 1 87 ? 3.096 0.181 -6.230 1.00 92.88 87 SER A C 1
ATOM 668 O O . SER A 1 87 ? 2.091 -0.498 -6.047 1.00 92.88 87 SER A O 1
ATOM 670 N N . LEU A 1 88 ? 4.025 -0.158 -7.128 1.00 92.69 88 LEU A N 1
ATOM 671 C CA . LEU A 1 88 ? 3.927 -1.364 -7.956 1.00 92.69 88 LEU A CA 1
ATOM 672 C C . LEU A 1 88 ? 3.846 -2.649 -7.113 1.00 92.69 88 LEU A C 1
ATOM 674 O O . LEU A 1 88 ? 3.018 -3.513 -7.388 1.00 92.69 88 LEU A O 1
ATOM 678 N N . VAL A 1 89 ? 4.690 -2.781 -6.085 1.00 91.94 89 VAL A N 1
ATOM 679 C CA . VAL A 1 89 ? 4.682 -3.956 -5.198 1.00 91.94 89 VAL A CA 1
ATOM 680 C C . VAL A 1 89 ? 3.355 -4.077 -4.449 1.00 91.94 89 VAL A C 1
ATOM 682 O O . VAL A 1 89 ? 2.798 -5.170 -4.382 1.00 91.94 89 VAL A O 1
ATOM 685 N N . ILE A 1 90 ? 2.827 -2.970 -3.918 1.00 92.50 90 ILE A N 1
ATOM 686 C CA . ILE A 1 90 ? 1.527 -2.957 -3.232 1.00 92.50 90 ILE A CA 1
ATOM 687 C C . ILE A 1 90 ? 0.407 -3.373 -4.194 1.00 92.50 90 ILE A C 1
ATOM 689 O O . ILE A 1 90 ? -0.365 -4.265 -3.851 1.00 92.50 90 ILE A O 1
ATOM 693 N N . ASP A 1 91 ? 0.359 -2.804 -5.406 1.00 92.38 91 ASP A N 1
ATOM 694 C CA . ASP A 1 91 ? -0.613 -3.183 -6.444 1.00 92.38 91 ASP A CA 1
ATOM 695 C C . ASP A 1 91 ? -0.555 -4.698 -6.729 1.00 92.38 91 ASP A C 1
ATOM 697 O O . ASP A 1 91 ? -1.583 -5.379 -6.774 1.00 92.38 91 ASP A O 1
ATOM 701 N N . ALA A 1 92 ? 0.656 -5.247 -6.879 1.00 90.12 92 ALA A N 1
ATOM 702 C CA . ALA A 1 92 ? 0.861 -6.663 -7.163 1.00 90.12 92 ALA A CA 1
ATOM 703 C C . ALA A 1 92 ? 0.393 -7.568 -6.012 1.00 90.12 92 ALA A C 1
ATOM 705 O O . ALA A 1 92 ? -0.232 -8.598 -6.271 1.00 90.12 92 ALA A O 1
ATOM 706 N N . LEU A 1 93 ? 0.654 -7.201 -4.755 1.00 89.25 93 LEU A N 1
ATOM 707 C CA . LEU A 1 93 ? 0.198 -7.965 -3.588 1.00 89.25 93 LEU A CA 1
ATOM 708 C C . LEU A 1 93 ? -1.324 -7.881 -3.416 1.00 89.25 93 LEU A C 1
ATOM 710 O O . LEU A 1 93 ? -1.973 -8.908 -3.243 1.00 89.25 93 LEU A O 1
ATOM 714 N N . CYS A 1 94 ? -1.916 -6.694 -3.563 1.00 89.31 94 CYS A N 1
ATOM 715 C CA . CYS A 1 94 ? -3.372 -6.510 -3.537 1.00 89.31 94 CYS A CA 1
ATOM 716 C C . CYS A 1 94 ? -4.088 -7.274 -4.665 1.00 89.31 94 CYS A C 1
ATOM 718 O O . CYS A 1 94 ? -5.237 -7.671 -4.514 1.00 89.31 94 CYS A O 1
ATOM 720 N N . SER A 1 95 ? -3.429 -7.509 -5.803 1.00 87.12 95 SER A N 1
ATOM 721 C CA . SER A 1 95 ? -3.988 -8.358 -6.864 1.00 87.12 95 SER A CA 1
ATOM 722 C C . SER A 1 95 ? -3.966 -9.856 -6.517 1.00 87.12 95 SER A C 1
ATOM 724 O O . SER A 1 95 ? -4.781 -10.624 -7.032 1.00 87.12 95 SER A O 1
ATOM 726 N N . GLN A 1 96 ? -3.052 -10.275 -5.633 1.00 80.06 96 GLN A N 1
ATOM 727 C CA . GLN A 1 96 ? -2.911 -11.659 -5.173 1.00 80.06 96 GLN A CA 1
ATOM 728 C C . GLN A 1 96 ? -3.891 -11.997 -4.044 1.00 80.06 96 GLN A C 1
ATOM 730 O O . GLN A 1 96 ? -4.387 -13.120 -4.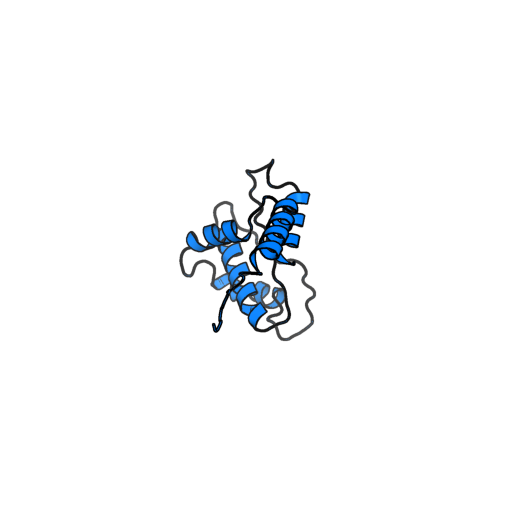013 1.00 80.06 96 GLN A O 1
ATOM 735 N N . THR A 1 97 ? -4.259 -11.038 -3.186 1.00 75.31 97 THR A N 1
ATOM 736 C CA . THR A 1 97 ? -5.251 -11.252 -2.108 1.00 75.31 97 THR A CA 1
ATOM 737 C C . THR A 1 97 ? -6.637 -11.634 -2.619 1.00 75.31 97 THR A C 1
ATOM 739 O O . THR A 1 97 ? -7.402 -12.280 -1.919 1.00 75.31 97 THR A O 1
ATOM 742 N N . ALA A 1 98 ? -6.975 -11.330 -3.874 1.00 67.38 98 ALA A N 1
ATOM 743 C CA . ALA A 1 98 ? -8.200 -11.847 -4.485 1.00 67.38 98 ALA A CA 1
ATOM 744 C C . ALA A 1 98 ? -8.209 -13.388 -4.616 1.00 67.38 98 ALA A C 1
ATOM 746 O O . ALA A 1 98 ? -9.257 -13.979 -4.875 1.00 67.38 98 ALA A O 1
ATOM 747 N N . ARG A 1 99 ? -7.045 -14.038 -4.491 1.00 64.56 99 ARG A N 1
ATOM 748 C CA . ARG A 1 99 ? -6.853 -15.487 -4.653 1.00 64.56 99 ARG A CA 1
ATOM 749 C C . ARG A 1 99 ? -6.558 -16.212 -3.340 1.00 64.56 99 ARG A C 1
ATOM 751 O O . ARG A 1 99 ? -6.707 -17.429 -3.297 1.00 64.56 99 ARG A O 1
ATOM 758 N N . GLU A 1 100 ? -6.148 -15.492 -2.299 1.00 69.75 100 GLU A N 1
ATOM 759 C CA . GLU A 1 100 ? -5.667 -16.040 -1.027 1.00 69.75 100 GLU A CA 1
ATOM 760 C C . GLU A 1 100 ? -6.307 -15.298 0.152 1.00 69.75 100 GLU A C 1
ATOM 762 O O . GLU A 1 100 ? -6.565 -14.104 0.059 1.00 69.75 100 GLU A O 1
ATOM 767 N N . ASP A 1 101 ? -6.529 -15.977 1.281 1.00 76.88 101 ASP A N 1
ATOM 768 C CA . ASP A 1 101 ? -7.043 -15.368 2.522 1.00 76.88 101 ASP A CA 1
ATOM 769 C C . ASP A 1 101 ? -5.945 -14.549 3.232 1.00 76.88 101 ASP A C 1
ATOM 771 O O . ASP A 1 101 ? -5.470 -14.880 4.319 1.00 76.88 101 ASP A O 1
ATOM 775 N N . MET A 1 102 ? -5.453 -13.515 2.547 1.00 79.69 102 MET A N 1
ATOM 776 C CA . MET A 1 102 ? -4.373 -12.641 2.992 1.00 79.69 102 MET A CA 1
ATOM 777 C C . MET A 1 102 ? -4.856 -11.189 3.007 1.00 79.69 102 MET A C 1
ATOM 779 O O . MET A 1 102 ? -5.422 -10.696 2.034 1.00 79.69 102 MET A O 1
ATOM 783 N N . ALA A 1 103 ? -4.569 -10.473 4.095 1.00 85.38 103 ALA A N 1
ATOM 784 C CA . ALA A 1 103 ? -4.731 -9.025 4.166 1.00 85.38 103 ALA A CA 1
ATOM 785 C C . ALA A 1 103 ? -3.396 -8.326 3.870 1.00 85.38 103 ALA A C 1
ATOM 787 O O . ALA A 1 103 ? -2.348 -8.728 4.378 1.00 85.38 103 ALA A O 1
ATOM 788 N N . VAL A 1 104 ? -3.435 -7.256 3.074 1.00 89.50 104 VAL A N 1
ATOM 789 C CA . VAL A 1 104 ? -2.262 -6.431 2.748 1.00 89.50 104 VAL A CA 1
ATOM 790 C C . VAL A 1 104 ? -2.474 -5.036 3.324 1.00 89.50 104 VAL A C 1
ATOM 792 O O . VAL A 1 104 ? -3.488 -4.400 3.058 1.00 89.50 104 VAL A O 1
ATOM 795 N N . ALA A 1 105 ? -1.500 -4.559 4.099 1.00 92.19 105 ALA A N 1
ATOM 796 C CA . ALA A 1 105 ? -1.481 -3.214 4.661 1.00 92.19 105 ALA A CA 1
ATOM 797 C C . ALA A 1 105 ? -0.122 -2.558 4.398 1.00 92.19 105 ALA A C 1
ATOM 799 O O . ALA A 1 105 ? 0.916 -3.227 4.398 1.00 92.19 105 ALA A O 1
ATOM 800 N N . TRP A 1 106 ? -0.117 -1.244 4.181 1.00 92.88 106 TRP A N 1
ATOM 801 C CA . TRP A 1 106 ? 1.099 -0.494 3.861 1.00 92.88 106 TRP A CA 1
ATOM 802 C C . TRP A 1 106 ? 1.136 0.880 4.527 1.00 92.88 106 TRP A C 1
ATOM 804 O O . TRP A 1 106 ? 0.123 1.441 4.936 1.00 92.88 106 TRP A O 1
ATOM 814 N N . VAL A 1 107 ? 2.333 1.458 4.607 1.00 91.06 107 VAL A N 1
ATOM 815 C CA . VAL A 1 107 ? 2.544 2.845 5.030 1.0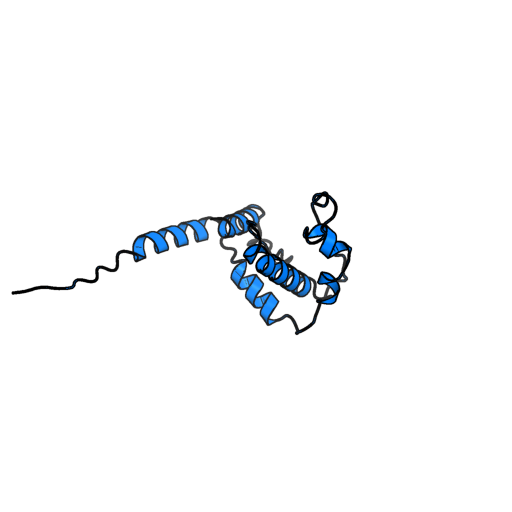0 91.06 107 VAL A CA 1
ATOM 816 C C . VAL A 1 107 ? 3.722 3.431 4.255 1.00 91.06 107 VAL A C 1
ATOM 818 O O . VAL A 1 107 ? 4.742 2.767 4.067 1.00 91.06 107 VAL A O 1
ATOM 821 N N . TYR A 1 108 ? 3.590 4.673 3.787 1.00 87.69 108 TYR A N 1
ATOM 822 C CA . TYR A 1 108 ? 4.691 5.395 3.153 1.00 87.69 108 TYR A CA 1
ATOM 823 C C . TYR A 1 108 ? 5.413 6.259 4.186 1.00 87.69 108 TYR A C 1
ATOM 825 O O . TYR A 1 108 ? 4.845 7.206 4.725 1.00 87.69 108 TYR A O 1
ATOM 833 N N . CYS A 1 109 ? 6.692 5.973 4.419 1.00 80.12 109 CYS A N 1
ATOM 834 C CA . CYS A 1 109 ? 7.535 6.779 5.298 1.00 80.12 109 CYS A CA 1
ATOM 835 C C . CYS A 1 109 ? 8.217 7.892 4.490 1.00 80.12 109 CYS A C 1
ATOM 837 O O . CYS A 1 109 ? 9.167 7.632 3.747 1.00 80.12 109 CYS A O 1
ATOM 839 N N . LYS A 1 110 ? 7.750 9.140 4.624 1.00 72.12 110 LYS A N 1
ATOM 840 C CA . LYS A 1 110 ? 8.396 10.316 4.015 1.00 72.12 110 LYS A CA 1
ATOM 841 C C . LYS A 1 110 ? 9.308 11.001 5.033 1.00 72.12 110 LYS A C 1
ATOM 843 O O . LYS A 1 110 ? 8.879 11.320 6.135 1.00 72.12 110 LYS A O 1
ATOM 848 N N . SER A 1 111 ? 10.558 11.276 4.653 1.00 60.28 111 SER A N 1
ATOM 849 C CA . SER A 1 111 ? 11.568 11.845 5.566 1.00 60.28 111 SER A CA 1
ATOM 850 C C . SER A 1 111 ? 11.284 13.289 6.018 1.00 60.28 111 SER A C 1
ATOM 852 O O . SER A 1 111 ? 11.938 13.760 6.941 1.00 60.28 111 SER A O 1
ATOM 854 N N . SER A 1 112 ? 10.370 14.012 5.362 1.00 55.62 112 SER A N 1
ATOM 855 C CA . SER A 1 112 ? 10.161 15.455 5.560 1.00 55.62 112 SER A CA 1
ATOM 856 C C . SER A 1 112 ? 9.009 15.822 6.501 1.00 55.62 112 SER A C 1
ATOM 858 O O . SER A 1 112 ? 8.791 17.005 6.736 1.00 55.62 112 SER A O 1
ATOM 860 N N . ALA A 1 113 ? 8.269 14.849 7.037 1.00 53.50 113 ALA A N 1
ATOM 861 C CA . ALA A 1 113 ? 7.123 15.090 7.914 1.00 53.50 113 ALA A CA 1
ATOM 862 C C . ALA A 1 113 ? 7.392 14.499 9.305 1.00 53.50 113 ALA A C 1
ATOM 864 O O . ALA A 1 113 ? 6.896 13.434 9.663 1.00 53.50 113 ALA A O 1
ATOM 865 N N . LEU A 1 114 ? 8.232 15.198 10.071 1.00 52.81 114 LEU A N 1
ATOM 866 C CA . LEU A 1 114 ? 8.638 14.812 11.428 1.00 52.81 114 LEU A CA 1
ATOM 867 C C . LEU A 1 114 ? 7.488 14.866 12.455 1.00 52.81 114 LEU A C 1
ATOM 869 O O . LEU A 1 114 ? 7.601 14.239 13.500 1.00 52.81 114 LEU A O 1
ATOM 873 N N . GLU A 1 115 ? 6.373 15.537 12.148 1.00 53.12 115 GLU A N 1
ATOM 874 C CA . GLU A 1 115 ? 5.243 15.713 13.080 1.00 53.12 115 GLU A CA 1
ATOM 875 C C . GLU A 1 115 ? 4.048 14.775 12.779 1.00 53.12 115 GLU A C 1
ATOM 877 O O . GLU A 1 115 ? 3.383 14.299 13.695 1.00 53.12 115 GLU A O 1
ATOM 882 N N . GLU A 1 116 ? 3.788 14.426 11.510 1.00 54.28 116 GLU A N 1
ATOM 883 C CA . GLU A 1 116 ? 2.634 13.585 11.117 1.00 54.28 116 GLU A CA 1
ATOM 884 C C . GLU A 1 116 ? 2.943 12.078 11.117 1.00 54.28 116 GLU A C 1
ATOM 886 O O . GLU A 1 116 ? 2.039 11.244 11.220 1.00 54.28 116 GLU A O 1
ATOM 891 N N . HIS A 1 117 ? 4.225 11.712 11.065 1.00 60.53 117 HIS A N 1
ATOM 892 C CA . HIS A 1 117 ? 4.700 10.330 11.014 1.00 60.53 117 HIS A CA 1
ATOM 893 C C . HIS A 1 117 ? 5.341 9.881 12.333 1.00 60.53 117 HIS A C 1
ATOM 895 O O . HIS A 1 117 ? 6.427 9.302 12.345 1.00 60.53 117 HIS A O 1
ATOM 901 N N . SER A 1 118 ? 4.671 10.119 13.464 1.00 73.94 118 SER A N 1
ATOM 902 C CA . SER A 1 118 ? 5.037 9.424 14.703 1.00 73.94 118 SER A CA 1
ATOM 903 C C . SER A 1 118 ? 4.843 7.911 14.519 1.00 73.94 118 SER A C 1
ATOM 905 O O . SER A 1 118 ? 3.960 7.470 13.775 1.00 73.94 118 SER A O 1
ATOM 907 N N . THR A 1 119 ? 5.637 7.084 15.204 1.00 79.44 119 THR A N 1
ATOM 908 C CA . THR A 1 119 ? 5.490 5.616 15.158 1.00 79.44 119 THR A CA 1
ATOM 909 C C . THR A 1 119 ? 4.059 5.174 15.485 1.00 79.44 119 THR A C 1
ATOM 911 O O . THR A 1 119 ? 3.554 4.224 14.893 1.00 79.44 119 THR A O 1
ATOM 914 N N . ILE A 1 120 ? 3.378 5.903 16.375 1.00 85.44 120 ILE A N 1
ATOM 915 C CA . ILE A 1 120 ? 1.980 5.658 16.753 1.00 85.44 120 ILE A CA 1
ATOM 916 C C . ILE A 1 120 ? 1.053 5.877 15.555 1.00 85.44 120 ILE A C 1
ATOM 918 O O . ILE A 1 120 ? 0.241 5.007 15.256 1.00 85.44 120 ILE A O 1
ATOM 922 N N . ASN A 1 121 ? 1.214 6.981 14.821 1.00 85.56 121 ASN A N 1
ATOM 923 C CA . ASN A 1 121 ? 0.392 7.263 13.644 1.00 85.56 121 ASN A CA 1
ATOM 924 C C . ASN A 1 121 ? 0.616 6.232 12.532 1.00 85.56 121 ASN A C 1
ATOM 926 O O . ASN A 1 121 ? -0.336 5.881 11.837 1.00 85.56 121 ASN A O 1
ATOM 930 N N . MET A 1 122 ? 1.845 5.727 12.364 1.00 87.12 122 MET A N 1
ATOM 931 C CA . MET A 1 122 ? 2.133 4.659 11.397 1.00 87.12 122 MET A CA 1
ATOM 932 C C . MET A 1 122 ? 1.454 3.342 11.788 1.00 87.12 122 MET A C 1
ATOM 934 O O . MET A 1 122 ? 0.808 2.717 10.951 1.00 87.12 122 MET A O 1
ATOM 938 N N . LEU A 1 123 ? 1.560 2.935 13.058 1.00 89.44 123 LEU A N 1
ATOM 939 C CA . LEU A 1 123 ? 0.890 1.733 13.562 1.00 89.44 123 LEU A CA 1
ATOM 940 C C . LEU A 1 123 ? -0.633 1.861 13.463 1.00 89.44 123 LEU A C 1
ATOM 942 O O . LEU A 1 123 ? -1.297 0.933 13.009 1.00 89.44 123 LEU A O 1
ATOM 946 N N . GLY A 1 124 ? -1.179 3.026 13.812 1.00 90.31 124 GLY A N 1
ATOM 947 C CA . GLY A 1 124 ? -2.597 3.332 13.654 1.00 90.31 124 GLY A CA 1
ATOM 948 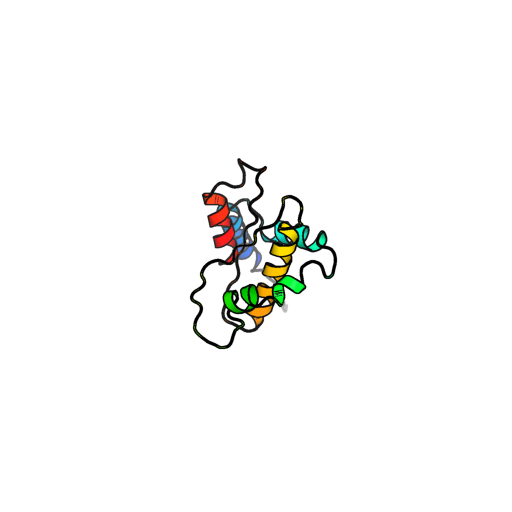C C . GLY A 1 124 ? -3.050 3.300 12.194 1.00 90.31 124 GLY A C 1
ATOM 949 O O . GLY A 1 124 ? -4.139 2.816 11.907 1.00 90.31 124 GLY A O 1
ATOM 950 N N . ALA A 1 125 ? -2.205 3.738 11.256 1.00 89.56 125 ALA A N 1
ATOM 951 C CA . ALA A 1 125 ? -2.493 3.681 9.823 1.00 89.56 125 ALA A CA 1
ATOM 952 C C . ALA A 1 125 ? -2.517 2.245 9.281 1.00 89.56 125 ALA A C 1
ATOM 954 O O . ALA A 1 125 ? -3.323 1.933 8.406 1.00 89.56 125 ALA A O 1
ATOM 955 N N . ILE A 1 126 ? -1.651 1.368 9.799 1.00 91.75 126 ILE A N 1
ATOM 956 C CA . ILE A 1 126 ? -1.690 -0.068 9.494 1.00 91.75 126 ILE A CA 1
ATOM 957 C C . ILE A 1 126 ? -2.967 -0.675 10.072 1.00 91.75 126 ILE A C 1
ATOM 959 O O . ILE A 1 126 ? -3.695 -1.350 9.351 1.00 91.75 126 ILE A O 1
ATOM 963 N N . LEU A 1 127 ? -3.277 -0.390 11.340 1.00 91.69 127 LEU A N 1
ATOM 964 C CA . LEU A 1 127 ? -4.475 -0.917 11.989 1.00 91.69 127 LEU A CA 1
ATOM 965 C C . LEU A 1 127 ? -5.746 -0.476 11.254 1.00 91.69 127 LEU A C 1
ATOM 967 O O . LEU A 1 127 ? -6.582 -1.320 10.971 1.00 91.69 127 LEU A O 1
ATOM 971 N N . LYS A 1 128 ? -5.837 0.798 10.845 1.00 91.19 128 LYS A N 1
ATOM 972 C CA . LYS A 1 128 ? -6.934 1.366 10.038 1.00 91.19 128 LYS A CA 1
ATOM 973 C C . LYS A 1 128 ? -7.246 0.547 8.771 1.00 91.19 128 LYS A C 1
ATOM 975 O O . LYS A 1 128 ? -8.388 0.537 8.336 1.00 91.19 128 LYS A O 1
ATOM 980 N N . GLN A 1 129 ? -6.258 -0.120 8.170 1.00 91.50 129 GLN A N 1
ATOM 981 C CA . GLN A 1 129 ? -6.445 -0.945 6.963 1.00 91.50 129 GLN A CA 1
ATOM 982 C C . GLN A 1 129 ? -6.942 -2.369 7.264 1.00 91.50 129 GLN A C 1
ATOM 984 O O . GLN A 1 129 ? -7.357 -3.069 6.346 1.00 91.50 129 GLN A O 1
ATOM 989 N N . LEU A 1 130 ? -6.876 -2.810 8.524 1.00 88.31 130 LEU A N 1
ATOM 990 C CA . LEU A 1 130 ? -7.184 -4.179 8.949 1.00 88.31 130 LEU A CA 1
ATOM 991 C C . LEU A 1 130 ? -8.511 -4.301 9.727 1.00 88.31 130 LEU A C 1
ATOM 993 O O . LEU A 1 130 ? -8.885 -5.421 10.073 1.00 88.31 130 LEU A O 1
ATOM 997 N N . VAL A 1 131 ? -9.202 -3.186 10.012 1.00 81.00 131 VAL A N 1
ATOM 998 C CA . VAL A 1 131 ? -10.508 -3.124 10.710 1.00 81.00 131 VAL A CA 1
ATOM 999 C C . VAL A 1 131 ? -11.616 -2.493 9.866 1.00 81.00 131 VAL A C 1
ATOM 1001 O O . VAL A 1 131 ? -12.761 -2.976 9.967 1.00 81.00 131 VAL A O 1
#